Protein AF-A0A920Q850-F1 (afdb_monomer_lite)

Structure (mmCIF, N/CA/C/O backbone):
data_AF-A0A920Q850-F1
#
_entry.id   AF-A0A920Q850-F1
#
loop_
_atom_site.group_PDB
_atom_site.id
_atom_site.type_symbol
_atom_site.label_atom_id
_atom_site.label_alt_id
_atom_site.label_comp_id
_atom_site.label_asym_id
_atom_site.label_entity_id
_atom_site.label_seq_id
_atom_site.pdbx_PDB_ins_code
_atom_site.Cartn_x
_atom_site.Cartn_y
_atom_site.Cartn_z
_atom_site.occupancy
_atom_site.B_iso_or_equiv
_atom_site.auth_seq_id
_atom_site.auth_comp_id
_atom_site.auth_asym_id
_atom_site.auth_atom_id
_atom_site.pdbx_PDB_model_num
ATOM 1 N N . MET A 1 1 ? -7.238 -2.486 -25.647 1.00 63.12 1 MET A N 1
ATOM 2 C CA . MET A 1 1 ? -6.567 -3.758 -25.271 1.00 63.12 1 MET A CA 1
ATOM 3 C C . MET A 1 1 ? -5.051 -3.621 -25.055 1.00 63.12 1 MET A C 1
ATOM 5 O O . MET A 1 1 ? -4.553 -4.206 -24.102 1.00 63.12 1 MET A O 1
ATOM 9 N N . ALA A 1 2 ? -4.298 -2.866 -25.871 1.00 89.19 2 ALA A N 1
ATOM 10 C CA . ALA A 1 2 ? -2.835 -2.747 -25.712 1.00 89.19 2 ALA A CA 1
ATOM 11 C C . ALA A 1 2 ? -2.388 -2.004 -24.432 1.00 89.19 2 ALA A C 1
ATOM 13 O O . ALA A 1 2 ? -1.476 -2.465 -23.751 1.00 89.19 2 ALA A O 1
ATOM 14 N N . LEU A 1 3 ? -3.071 -0.913 -24.060 1.00 93.50 3 LEU A N 1
ATOM 15 C CA . LEU A 1 3 ? -2.715 -0.103 -22.886 1.00 93.50 3 LEU A CA 1
ATOM 16 C C . LEU A 1 3 ? -2.835 -0.8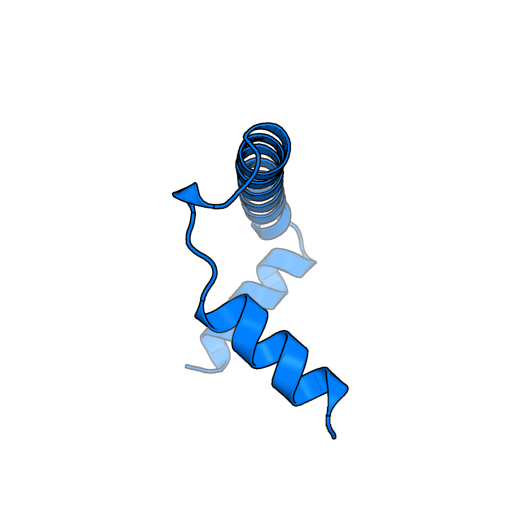79 -21.567 1.00 93.50 3 LEU A C 1
ATOM 18 O O . LEU A 1 3 ? -1.884 -0.917 -20.796 1.00 93.50 3 LEU A O 1
ATOM 22 N N . ALA A 1 4 ? -3.962 -1.561 -21.345 1.00 95.62 4 ALA A N 1
ATOM 23 C CA . ALA A 1 4 ? -4.168 -2.387 -20.153 1.00 95.62 4 ALA A CA 1
ATOM 24 C C . ALA A 1 4 ? -3.085 -3.472 -20.016 1.00 95.62 4 ALA A C 1
ATOM 26 O O . ALA A 1 4 ? -2.549 -3.688 -18.935 1.00 95.62 4 ALA A O 1
ATOM 27 N N . ARG A 1 5 ? -2.697 -4.103 -21.134 1.00 94.88 5 ARG A N 1
ATOM 28 C CA . ARG A 1 5 ? -1.620 -5.101 -21.161 1.00 94.88 5 ARG A CA 1
ATOM 29 C C . ARG A 1 5 ? -0.250 -4.484 -20.863 1.00 94.88 5 ARG A C 1
ATOM 31 O O . ARG A 1 5 ? 0.547 -5.106 -20.172 1.00 94.88 5 ARG A O 1
ATOM 38 N N . SER A 1 6 ? 0.024 -3.282 -21.368 1.00 95.81 6 SER A N 1
ATOM 39 C CA . SER A 1 6 ? 1.262 -2.551 -21.069 1.00 95.81 6 SER A CA 1
ATOM 40 C C . SER A 1 6 ? 1.338 -2.152 -19.595 1.00 95.81 6 SER A C 1
ATOM 42 O O . SER A 1 6 ? 2.379 -2.313 -18.968 1.00 95.81 6 SER A O 1
ATOM 44 N N . TYR A 1 7 ? 0.225 -1.684 -19.032 1.00 96.12 7 TYR A N 1
ATOM 45 C CA . TYR A 1 7 ? 0.133 -1.296 -17.629 1.00 96.12 7 TYR A CA 1
ATOM 46 C C . TYR A 1 7 ? 0.292 -2.498 -16.691 1.00 96.12 7 TYR A C 1
ATOM 48 O O . TYR A 1 7 ? 1.069 -2.4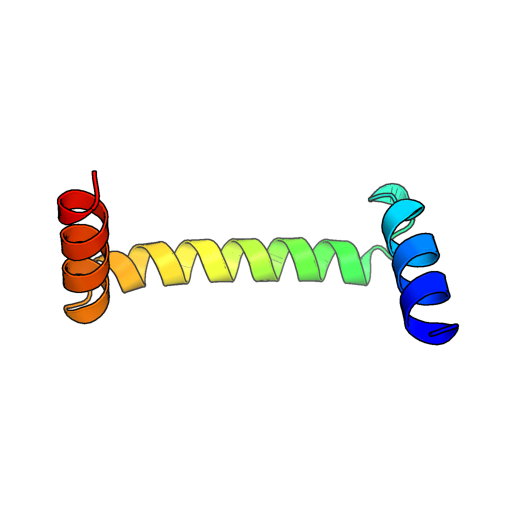40 -15.745 1.00 96.12 7 TYR A O 1
ATOM 56 N N . ALA A 1 8 ? -0.361 -3.621 -17.005 1.00 95.81 8 ALA A N 1
ATOM 57 C CA . ALA A 1 8 ? -0.207 -4.861 -16.250 1.00 95.81 8 ALA A CA 1
ATOM 58 C C . ALA A 1 8 ? 1.249 -5.351 -16.241 1.00 95.81 8 ALA A C 1
ATOM 60 O O . ALA A 1 8 ? 1.764 -5.707 -15.185 1.00 95.81 8 ALA A O 1
ATOM 61 N N . LYS A 1 9 ? 1.930 -5.311 -17.398 1.00 95.44 9 LYS A N 1
ATOM 62 C CA . LYS A 1 9 ? 3.357 -5.652 -17.488 1.00 95.44 9 LYS A CA 1
ATOM 63 C C . LYS A 1 9 ? 4.209 -4.743 -16.605 1.00 95.44 9 LYS A C 1
ATOM 65 O O . LYS A 1 9 ? 5.009 -5.258 -15.834 1.00 95.44 9 LYS A O 1
ATOM 70 N N . PHE A 1 10 ? 3.987 -3.429 -16.676 1.00 94.69 10 PHE A N 1
ATOM 71 C CA . PHE A 1 10 ? 4.694 -2.452 -15.847 1.00 94.69 10 PHE A CA 1
ATOM 72 C C . PHE A 1 10 ? 4.522 -2.730 -14.347 1.00 94.69 10 PHE A C 1
ATOM 74 O O . PHE A 1 10 ? 5.519 -2.827 -13.638 1.00 94.69 10 PHE A O 1
ATOM 81 N N . ILE A 1 11 ? 3.283 -2.928 -13.875 1.00 94.19 11 ILE A N 1
ATOM 82 C CA . ILE A 1 11 ? 3.017 -3.248 -12.462 1.00 94.19 11 ILE A CA 1
ATOM 83 C C . ILE A 1 11 ? 3.696 -4.559 -12.068 1.00 94.19 11 ILE A C 1
ATOM 85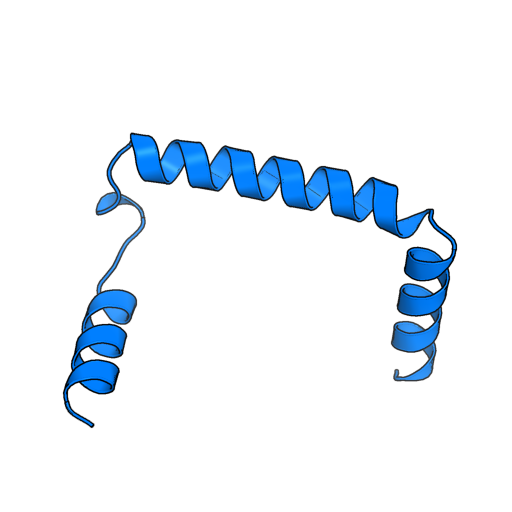 O O . ILE A 1 11 ? 4.345 -4.618 -11.031 1.00 94.19 11 ILE A O 1
ATOM 89 N N . SER A 1 12 ? 3.570 -5.605 -12.892 1.00 95.94 12 SER A N 1
ATOM 90 C CA . SER A 1 12 ? 4.106 -6.931 -12.561 1.00 95.94 12 SER A CA 1
ATOM 91 C C . SER A 1 12 ? 5.629 -6.968 -12.437 1.00 95.94 12 SER A C 1
ATOM 93 O O . SER A 1 12 ? 6.159 -7.833 -11.748 1.00 95.94 12 SER A O 1
ATOM 95 N N . SER A 1 13 ? 6.331 -6.050 -13.106 1.00 95.12 13 SER A N 1
ATOM 96 C CA . SER A 1 13 ? 7.790 -5.949 -13.053 1.00 95.12 13 SER A CA 1
ATOM 97 C C . SER A 1 13 ? 8.309 -5.014 -11.962 1.00 95.12 13 SER A C 1
ATOM 99 O O . SER A 1 13 ? 9.516 -4.960 -11.758 1.00 95.12 13 SER A O 1
ATOM 101 N N . LEU A 1 14 ? 7.435 -4.241 -11.313 1.00 94.88 14 LEU A N 1
ATOM 102 C CA . LEU A 1 14 ? 7.835 -3.185 -10.390 1.00 94.88 14 LEU A CA 1
ATOM 103 C C . LEU A 1 14 ? 8.177 -3.762 -9.012 1.00 94.88 14 LEU A C 1
ATOM 105 O O . LEU A 1 14 ? 7.333 -4.378 -8.363 1.00 94.88 14 LEU A O 1
ATOM 109 N N . ASN A 1 15 ? 9.389 -3.498 -8.532 1.00 95.69 15 ASN A N 1
ATOM 110 C CA . ASN A 1 15 ? 9.818 -3.819 -7.177 1.00 95.69 15 ASN A CA 1
ATOM 111 C C . ASN A 1 15 ? 9.897 -2.558 -6.321 1.00 95.69 15 ASN A C 1
ATOM 113 O O . ASN A 1 15 ? 10.032 -1.439 -6.811 1.00 95.69 15 ASN A O 1
ATOM 117 N N . TYR A 1 16 ? 9.883 -2.742 -5.003 1.00 92.12 16 TYR A N 1
ATOM 118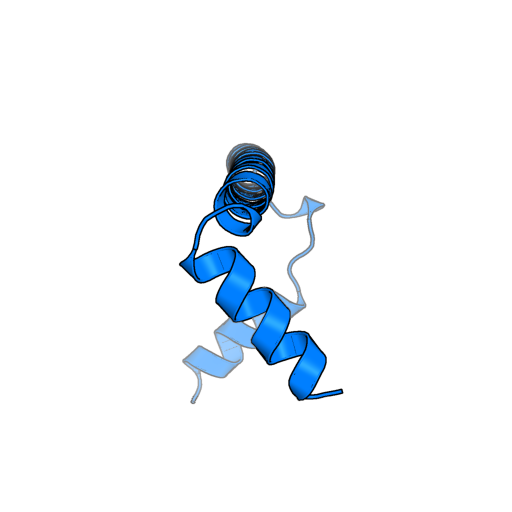 C CA . TYR A 1 16 ? 10.002 -1.628 -4.063 1.00 92.12 16 TYR A CA 1
ATOM 119 C C . TYR A 1 16 ? 11.291 -0.813 -4.269 1.00 92.12 16 TYR A C 1
ATOM 121 O O . TYR A 1 16 ? 11.269 0.411 -4.174 1.00 92.12 16 TYR A O 1
ATOM 129 N N . ASN A 1 17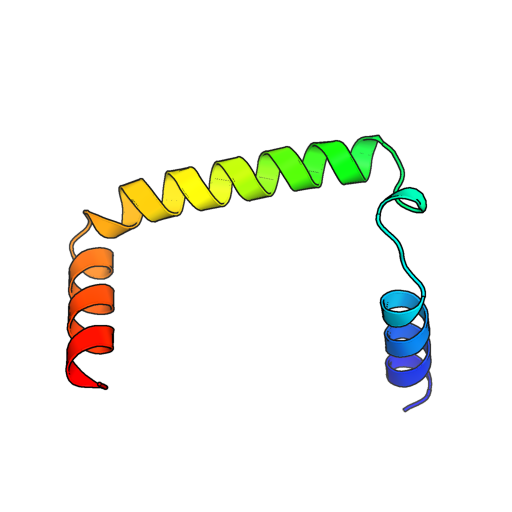 ? 12.398 -1.481 -4.607 1.00 94.56 17 ASN A N 1
ATOM 130 C CA . ASN A 1 17 ? 13.687 -0.829 -4.855 1.00 94.56 17 ASN A CA 1
ATOM 131 C C . ASN A 1 17 ? 13.713 -0.005 -6.153 1.00 94.56 17 ASN A C 1
ATOM 133 O O . ASN A 1 17 ? 14.597 0.831 -6.312 1.00 94.56 17 ASN A O 1
ATOM 137 N N . ASP A 1 18 ? 12.748 -0.213 -7.052 1.00 94.81 18 ASP A N 1
ATOM 138 C CA . ASP A 1 18 ? 12.613 0.563 -8.288 1.00 94.81 18 ASP A CA 1
ATOM 139 C C . ASP A 1 18 ? 11.905 1.909 -8.040 1.00 94.81 18 ASP A C 1
ATOM 141 O O . ASP A 1 18 ? 11.842 2.766 -8.925 1.00 94.81 18 ASP A O 1
ATOM 145 N N . LEU A 1 19 ? 11.348 2.115 -6.838 1.00 94.00 19 LEU A N 1
ATOM 146 C CA . LEU A 1 19 ? 10.624 3.330 -6.487 1.00 94.00 19 LEU A CA 1
ATOM 147 C C . LEU A 1 19 ? 11.594 4.474 -6.150 1.00 94.00 19 LEU A C 1
ATOM 149 O O . LEU A 1 19 ? 12.490 4.301 -5.319 1.00 94.00 19 LEU A O 1
ATOM 153 N N . PRO A 1 20 ? 11.374 5.689 -6.686 1.00 97.06 20 PRO A N 1
ATOM 154 C CA . PRO A 1 20 ? 12.061 6.877 -6.197 1.00 97.06 20 PRO A CA 1
ATOM 155 C C . PRO A 1 20 ? 11.815 7.056 -4.698 1.00 97.06 20 PRO A C 1
ATOM 157 O O . PRO A 1 20 ? 10.695 6.860 -4.218 1.00 97.06 20 PRO A O 1
ATOM 160 N N . ILE A 1 21 ? 12.835 7.494 -3.958 1.00 96.75 21 ILE A N 1
ATOM 161 C CA . ILE A 1 21 ? 12.750 7.626 -2.495 1.00 96.75 21 ILE A CA 1
ATOM 162 C C . ILE A 1 21 ? 11.561 8.494 -2.054 1.00 96.75 21 ILE A C 1
ATOM 164 O O . ILE A 1 21 ? 10.854 8.147 -1.112 1.00 96.75 21 ILE A O 1
ATOM 168 N N . GLN A 1 22 ? 11.247 9.554 -2.808 1.00 97.44 22 GLN A N 1
ATOM 169 C CA . GLN A 1 22 ? 10.114 10.435 -2.511 1.00 97.44 22 GLN A CA 1
ATOM 170 C C . GLN A 1 22 ? 8.760 9.712 -2.632 1.00 97.44 22 GLN A C 1
ATOM 172 O O . GLN A 1 22 ? 7.821 10.022 -1.898 1.00 97.44 22 GLN A O 1
ATOM 177 N N . VAL A 1 23 ? 8.648 8.739 -3.544 1.00 96.69 23 VAL A N 1
ATOM 178 C CA . VAL A 1 23 ? 7.443 7.914 -3.715 1.00 96.69 23 VAL A CA 1
ATOM 179 C C . VAL A 1 23 ? 7.317 6.927 -2.560 1.00 96.69 23 VAL A C 1
ATOM 181 O O . VAL A 1 23 ? 6.240 6.815 -1.974 1.00 96.69 23 VAL A O 1
ATOM 184 N N . ALA A 1 24 ? 8.413 6.259 -2.195 1.00 96.56 24 ALA A N 1
ATOM 185 C CA . ALA A 1 24 ? 8.438 5.320 -1.079 1.00 96.56 24 ALA A CA 1
ATOM 186 C C . ALA A 1 24 ? 8.070 6.001 0.250 1.00 96.56 24 ALA A C 1
ATOM 188 O O . ALA A 1 24 ? 7.268 5.474 1.021 1.00 96.56 24 ALA A O 1
ATOM 189 N N . ASP A 1 25 ? 8.594 7.198 0.505 1.00 97.81 25 ASP A N 1
ATOM 190 C CA . ASP A 1 25 ? 8.301 7.941 1.732 1.00 97.81 25 ASP A CA 1
ATOM 191 C C . ASP A 1 25 ? 6.852 8.422 1.789 1.00 97.81 25 ASP A C 1
ATOM 193 O O . ASP A 1 25 ? 6.190 8.288 2.822 1.00 97.81 25 ASP A O 1
ATOM 197 N N . LYS A 1 26 ? 6.307 8.892 0.661 1.00 97.56 26 LYS A N 1
ATOM 198 C CA . LYS A 1 26 ? 4.887 9.243 0.583 1.00 97.56 26 LYS A CA 1
ATOM 199 C C . LYS A 1 26 ? 3.994 8.026 0.808 1.00 97.56 26 LYS A C 1
ATOM 201 O O . LYS A 1 26 ? 2.998 8.138 1.515 1.00 97.56 26 LYS A O 1
ATOM 206 N N . LEU A 1 27 ? 4.363 6.866 0.264 1.00 97.00 27 LEU A N 1
ATOM 207 C CA . LEU A 1 27 ? 3.626 5.620 0.458 1.00 97.00 27 LEU A CA 1
ATOM 208 C C . LEU A 1 27 ? 3.589 5.217 1.939 1.00 97.00 27 LEU A C 1
ATOM 210 O O . LEU A 1 27 ? 2.510 4.938 2.458 1.00 97.00 27 LEU A O 1
ATOM 214 N N . LYS A 1 28 ? 4.723 5.280 2.650 1.00 96.81 28 LYS A N 1
ATOM 215 C CA . LYS A 1 28 ? 4.771 5.036 4.106 1.00 96.81 28 LYS A CA 1
ATOM 216 C C . LYS A 1 28 ? 3.858 5.997 4.870 1.00 96.81 28 LYS A C 1
ATOM 218 O O . LYS A 1 28 ? 3.081 5.560 5.716 1.00 96.81 28 LYS A O 1
ATOM 223 N N . ALA A 1 29 ? 3.916 7.292 4.552 1.00 98.12 29 ALA A N 1
ATOM 224 C CA . ALA A 1 29 ? 3.084 8.304 5.199 1.00 98.12 29 ALA A CA 1
ATOM 225 C C . ALA A 1 29 ? 1.585 8.078 4.937 1.00 98.12 29 ALA A C 1
ATOM 227 O O . ALA A 1 29 ? 0.776 8.155 5.860 1.00 98.12 29 ALA A O 1
ATOM 228 N N . SER A 1 30 ? 1.208 7.754 3.696 1.00 98.25 30 SER A N 1
ATOM 229 C CA . SER A 1 30 ? -0.179 7.464 3.326 1.00 98.25 30 SER A CA 1
ATOM 230 C C . SER A 1 30 ? -0.715 6.211 4.013 1.00 98.25 30 SER A C 1
ATOM 232 O O . SER A 1 30 ? -1.849 6.233 4.485 1.00 98.25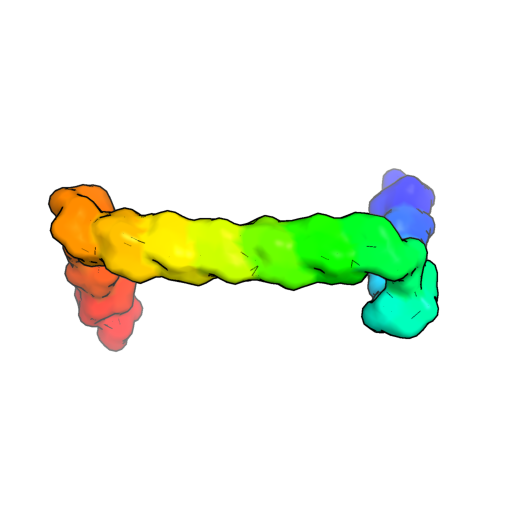 30 SER A O 1
ATOM 234 N N . ILE A 1 31 ? 0.091 5.150 4.124 1.00 97.94 31 ILE A N 1
ATOM 235 C CA . ILE A 1 31 ? -0.295 3.937 4.857 1.00 97.94 31 ILE A CA 1
ATOM 236 C C . ILE A 1 31 ? -0.505 4.257 6.335 1.00 97.94 31 ILE A C 1
ATOM 238 O O . ILE A 1 31 ? -1.540 3.897 6.890 1.00 97.94 31 ILE A O 1
ATOM 242 N N . LEU A 1 32 ? 0.428 4.975 6.966 1.00 98.00 32 LEU A N 1
ATOM 243 C CA . LEU A 1 32 ? 0.288 5.360 8.369 1.00 98.00 32 LEU A CA 1
ATOM 244 C C . LEU A 1 32 ? -0.985 6.183 8.602 1.00 98.00 32 LEU A C 1
ATOM 246 O O . LEU A 1 32 ? -1.750 5.892 9.518 1.00 98.00 32 LEU A O 1
ATOM 250 N N . HIS A 1 33 ? -1.243 7.171 7.745 1.00 97.94 33 HIS A N 1
ATOM 251 C CA . HIS A 1 33 ? -2.460 7.974 7.813 1.00 97.94 33 HIS A CA 1
ATOM 252 C C . HIS A 1 33 ? -3.722 7.111 7.667 1.00 97.94 33 HIS A C 1
ATOM 254 O O . HIS A 1 33 ? -4.648 7.239 8.466 1.00 97.94 33 HIS A O 1
ATOM 260 N N . ALA A 1 34 ? -3.750 6.201 6.689 1.00 97.75 34 ALA A N 1
ATOM 261 C CA . ALA A 1 34 ? -4.881 5.305 6.472 1.00 97.75 34 ALA A CA 1
ATOM 262 C C . ALA A 1 34 ? -5.141 4.400 7.685 1.00 97.75 34 ALA A C 1
ATOM 264 O O . ALA A 1 34 ? -6.291 4.257 8.095 1.00 97.75 34 ALA A O 1
ATOM 265 N N . LEU A 1 35 ? -4.094 3.840 8.297 1.00 97.56 35 LEU A N 1
ATOM 266 C CA . LEU A 1 35 ? -4.215 3.025 9.509 1.00 97.56 35 LEU A CA 1
ATOM 267 C C . LEU A 1 35 ? -4.811 3.825 10.670 1.00 97.56 35 LEU A C 1
ATOM 269 O O . LEU A 1 35 ? -5.777 3.384 11.291 1.00 97.56 35 LEU A O 1
ATOM 273 N N . VAL A 1 36 ? -4.282 5.022 10.934 1.00 97.69 36 VAL A N 1
ATOM 274 C CA . VAL A 1 36 ? -4.765 5.884 12.023 1.00 97.69 36 VAL A CA 1
ATOM 275 C C . VAL A 1 36 ? -6.228 6.264 11.810 1.00 97.69 36 VAL A C 1
ATOM 277 O O . VAL A 1 36 ? -7.047 6.098 12.714 1.00 97.69 36 VAL A O 1
ATOM 280 N N . VAL A 1 37 ? -6.583 6.719 10.607 1.00 96.75 37 VAL A N 1
ATOM 281 C CA . VAL A 1 37 ? -7.968 7.084 10.284 1.00 96.75 37 VAL A CA 1
ATOM 282 C C . VAL A 1 37 ? -8.893 5.871 10.354 1.00 96.75 37 VAL A C 1
ATOM 284 O O . VAL A 1 37 ? -10.024 6.019 10.804 1.00 96.75 37 VAL A O 1
ATOM 287 N N . SER A 1 38 ? -8.429 4.673 9.996 1.00 95.44 38 SER A N 1
ATOM 288 C CA . SER A 1 38 ? -9.232 3.447 10.110 1.00 95.44 38 SER A CA 1
ATOM 289 C C . SER A 1 38 ? -9.512 3.083 11.571 1.00 95.44 38 SER A C 1
ATOM 291 O O . SER A 1 38 ? -10.646 2.759 11.909 1.00 95.44 38 SER A O 1
ATOM 293 N N . ILE A 1 39 ? -8.519 3.200 12.461 1.00 95.38 39 ILE A N 1
ATOM 294 C CA . ILE A 1 39 ? -8.679 2.950 13.907 1.00 95.38 39 ILE A CA 1
ATOM 295 C C . ILE A 1 39 ? -9.663 3.941 14.537 1.00 95.38 39 ILE A C 1
ATOM 297 O O . ILE A 1 39 ? -10.522 3.560 15.333 1.00 95.38 39 ILE A O 1
ATOM 301 N N . ILE A 1 40 ? -9.548 5.222 14.185 1.00 95.44 40 ILE A N 1
ATOM 302 C CA . ILE A 1 40 ? -10.474 6.256 14.662 1.00 95.44 40 ILE A CA 1
ATOM 303 C C . ILE A 1 40 ? -11.871 6.010 14.071 1.00 95.44 40 ILE A C 1
ATOM 305 O O . ILE A 1 40 ? -12.870 6.018 14.789 1.00 95.44 40 ILE A O 1
ATOM 309 N N . GLY A 1 41 ? -11.935 5.725 12.770 1.00 95.12 41 GLY A N 1
ATOM 310 C CA . GLY A 1 41 ? -13.153 5.442 12.020 1.00 95.12 41 GLY A CA 1
ATOM 311 C C . GLY A 1 41 ? -13.931 4.250 12.569 1.00 95.12 41 GLY A C 1
ATOM 312 O O . GLY A 1 41 ? -15.151 4.333 12.683 1.00 95.12 41 GLY A O 1
ATOM 313 N N . ALA A 1 42 ? -13.247 3.191 13.005 1.00 94.00 42 ALA A N 1
ATOM 314 C CA . ALA A 1 42 ? -13.852 2.004 13.613 1.00 94.00 42 ALA A CA 1
ATOM 315 C C . ALA A 1 42 ? -14.683 2.316 14.873 1.00 94.00 42 ALA A C 1
ATOM 317 O O . ALA A 1 42 ? -15.607 1.578 15.204 1.00 94.00 42 ALA A O 1
ATOM 318 N N . GLN A 1 43 ? -14.393 3.420 15.568 1.00 93.12 43 GLN A N 1
ATOM 319 C CA . GLN A 1 43 ? -15.141 3.843 16.756 1.00 93.12 43 GLN A CA 1
ATOM 320 C C . GLN A 1 43 ? -16.380 4.687 16.422 1.00 93.12 43 GLN A C 1
ATOM 322 O O . GLN A 1 43 ? -17.236 4.889 17.288 1.00 93.12 43 GLN A O 1
ATOM 327 N N . THR A 1 44 ? -16.498 5.168 15.181 1.00 95.31 44 THR A N 1
ATOM 328 C CA . THR A 1 44 ? -17.665 5.927 14.712 1.00 95.31 44 THR A CA 1
ATOM 329 C C . THR A 1 44 ? -18.884 5.021 14.551 1.00 95.31 44 THR A C 1
ATOM 331 O O . THR A 1 44 ? -18.760 3.802 14.443 1.00 95.31 44 THR A O 1
ATOM 334 N N . HIS A 1 45 ? -20.080 5.610 14.495 1.00 92.81 45 HIS A N 1
ATOM 335 C CA . HIS A 1 45 ? -21.317 4.853 14.286 1.00 92.81 45 HIS A CA 1
ATOM 336 C C . HIS A 1 45 ? -21.287 4.023 12.989 1.00 92.81 45 HIS A C 1
ATOM 338 O O . HIS A 1 45 ? -21.603 2.834 13.012 1.00 92.81 45 HIS A O 1
ATOM 344 N N . HIS A 1 46 ? -20.829 4.618 11.882 1.00 91.56 46 HIS A N 1
ATOM 345 C CA . HIS A 1 46 ? -20.686 3.912 10.606 1.00 91.56 46 HIS A CA 1
ATOM 346 C C . HIS A 1 46 ? -19.612 2.823 10.659 1.00 91.56 46 HIS A C 1
ATOM 348 O O . HIS A 1 46 ? -19.828 1.741 10.126 1.00 91.56 46 HIS A O 1
ATOM 354 N N . GLY A 1 47 ? -18.486 3.076 11.336 1.00 91.81 47 GLY A N 1
ATOM 355 C CA . GLY A 1 47 ? -17.434 2.074 11.510 1.00 91.81 47 GLY A CA 1
ATOM 356 C C . GLY A 1 47 ? -17.903 0.861 12.311 1.00 91.81 47 GLY A C 1
ATOM 357 O O . GLY A 1 47 ? -17.680 -0.267 11.887 1.00 91.81 47 GLY A O 1
ATOM 358 N N . LYS A 1 48 ? -18.616 1.082 13.422 1.00 94.31 48 LYS A N 1
ATOM 359 C CA . LYS A 1 48 ? -19.210 0.000 14.222 1.00 94.31 48 LYS A CA 1
ATOM 360 C C . LYS A 1 48 ? -20.230 -0.805 13.422 1.00 94.31 48 LYS A C 1
ATOM 362 O O . LYS A 1 48 ? -20.141 -2.025 13.415 1.00 94.31 48 LYS A O 1
ATOM 367 N N . SER A 1 49 ? -21.112 -0.123 12.689 1.00 93.44 49 SER A N 1
ATOM 368 C CA . SER A 1 49 ? -22.113 -0.780 11.837 1.00 93.44 49 SER A CA 1
ATOM 369 C C . SER A 1 49 ? -21.453 -1.629 10.744 1.00 93.44 49 SER A C 1
ATOM 371 O O . SER A 1 49 ? -21.861 -2.757 10.512 1.00 93.44 49 SER A O 1
ATOM 373 N N . ALA A 1 50 ? -20.396 -1.124 10.096 1.00 92.12 50 ALA A N 1
ATOM 374 C CA . ALA A 1 50 ? -19.649 -1.884 9.093 1.00 92.12 50 ALA A CA 1
ATOM 375 C C . ALA A 1 50 ? -18.979 -3.136 9.686 1.00 92.12 50 ALA A C 1
ATOM 377 O O . ALA A 1 50 ? -18.998 -4.191 9.064 1.00 92.12 50 ALA A O 1
ATOM 378 N N . ILE A 1 51 ? -18.424 -3.035 10.900 1.00 92.19 51 ILE A N 1
ATOM 379 C CA . ILE A 1 51 ? -17.831 -4.176 11.614 1.00 92.19 51 ILE A CA 1
ATOM 380 C C . ILE A 1 51 ? -18.896 -5.211 11.997 1.00 92.19 51 ILE A C 1
ATOM 382 O O . ILE A 1 51 ? -18.628 -6.406 11.928 1.00 92.19 51 ILE A O 1
ATOM 386 N N . GLU A 1 52 ? -20.076 -4.772 12.435 1.00 93.06 52 GLU A N 1
ATOM 387 C CA . GLU A 1 52 ? -21.201 -5.657 12.758 1.00 93.06 52 GLU A CA 1
ATOM 388 C C . GLU A 1 52 ? -21.695 -6.399 11.513 1.00 93.06 52 GLU A C 1
ATOM 390 O O . GLU A 1 52 ? -21.780 -7.621 11.553 1.00 93.06 52 GLU A O 1
ATOM 395 N N . LEU A 1 53 ? -21.874 -5.700 10.388 1.00 93.50 53 LEU A N 1
ATOM 396 C CA . LEU A 1 53 ? -22.237 -6.319 9.108 1.00 93.50 53 LEU A CA 1
ATOM 397 C C . LEU A 1 53 ? -21.230 -7.393 8.673 1.00 93.50 53 LEU A C 1
ATOM 399 O O . LEU A 1 53 ? -21.634 -8.492 8.320 1.00 93.50 53 LEU A O 1
ATOM 403 N N . THR A 1 54 ? -19.919 -7.127 8.758 1.00 91.56 54 THR A N 1
ATOM 404 C CA . THR A 1 54 ? -18.899 -8.140 8.421 1.00 91.56 54 THR A CA 1
ATOM 405 C C . THR A 1 54 ? -19.000 -9.393 9.297 1.00 91.56 54 THR A C 1
ATOM 407 O O . THR A 1 54 ? -18.699 -10.479 8.820 1.00 91.56 54 THR A O 1
ATOM 410 N N . LYS A 1 55 ? -19.423 -9.268 10.562 1.00 90.44 55 LYS A N 1
ATOM 411 C CA . LYS A 1 55 ? -19.598 -10.420 11.465 1.00 90.44 55 LYS A CA 1
ATOM 412 C C . LYS A 1 55 ? -20.864 -11.226 11.185 1.00 90.44 55 LYS A C 1
ATOM 414 O O . LYS A 1 55 ? -20.916 -12.384 11.570 1.00 90.44 55 LYS A O 1
ATOM 419 N N . GLU A 1 56 ? -21.888 -10.613 10.599 1.00 86.50 56 GLU A N 1
ATOM 420 C CA . GLU A 1 56 ? -23.135 -11.296 10.228 1.00 86.50 56 GLU A CA 1
ATOM 421 C C . GLU A 1 56 ? -23.000 -12.090 8.918 1.00 86.50 56 GLU A C 1
ATOM 423 O O . GLU A 1 56 ? -23.811 -12.976 8.655 1.00 86.50 56 GLU A O 1
ATOM 428 N N . GLU A 1 57 ? -21.990 -11.774 8.101 1.00 72.50 57 GLU A N 1
ATOM 429 C CA . GLU A 1 57 ? -21.686 -12.460 6.837 1.00 72.50 57 GLU A CA 1
ATOM 430 C C . GLU A 1 57 ? -20.752 -13.687 6.995 1.00 72.50 57 GLU A C 1
ATOM 432 O O . GLU A 1 57 ? -20.541 -14.400 6.009 1.00 72.50 57 GLU A O 1
ATOM 437 N N . GLU A 1 58 ? -20.219 -13.954 8.200 1.00 52.75 58 GLU A N 1
ATOM 438 C CA . GLU A 1 58 ? -19.499 -15.198 8.575 1.00 52.75 58 GLU A CA 1
ATOM 439 C C . GLU A 1 58 ? -20.448 -16.287 9.106 1.00 52.75 58 GLU A C 1
ATOM 441 O O . GLU A 1 58 ? -20.268 -17.461 8.698 1.00 52.75 58 GLU A O 1
#

Secondary structure (DSSP, 8-state):
-HHHHHHHHHHHH--GGGS-HHHHHHHHHHHHHHHHHHHHHHTSHHHHHHHHHHHH--

Radius of gyration: 17.83 Å; chains: 1; bounding box: 37×26×42 Å

Foldseek 3Di:
DVVVVVVVVVVVPDDPVNDDPVRNVVVVVVVVVVVVCLVVQCPDPVNVVVVVVVVVVD

pLDDT: mean 93.3, std 7.73, range [52.75, 98.25]

Sequence (58 aa):
MALARSYAKFISSLNYNDLPIQVADKLKASILHALVVSIIGAQTHHGKSAIELTKEEE